Protein AF-A0A7C3LKY9-F1 (afdb_monomer_lite)

pLDDT: mean 84.35, std 11.09, range [47.12, 94.5]

Foldseek 3Di:
DCPPPVLLVLLVCVVVVNDDPVSNVVNVVVCVVDVVSVVSSVVVVVVVVVVVPDDDDDDPDDPDDDCVRVVVDDPDPPDDPPDDD

Structure (mmCIF, N/CA/C/O backbone):
data_AF-A0A7C3LKY9-F1
#
_entry.id   AF-A0A7C3LKY9-F1
#
loop_
_atom_site.group_PDB
_atom_site.id
_atom_site.type_symbol
_atom_site.label_atom_id
_atom_site.label_alt_id
_atom_site.label_comp_id
_atom_site.label_asym_id
_atom_site.label_entity_id
_atom_site.label_seq_id
_atom_site.pdbx_PDB_ins_code
_atom_site.Cartn_x
_atom_site.Cartn_y
_atom_site.Cartn_z
_atom_site.occupancy
_atom_site.B_iso_or_equiv
_atom_site.auth_seq_id
_atom_site.auth_comp_id
_atom_site.auth_asym_id
_atom_site.auth_atom_id
_atom_site.pdbx_PDB_model_num
ATOM 1 N N . MET A 1 1 ? -0.838 16.008 17.584 1.00 47.12 1 MET A N 1
ATOM 2 C CA . MET A 1 1 ? -0.020 16.484 16.449 1.00 47.12 1 MET A CA 1
ATOM 3 C C . MET A 1 1 ? 0.223 15.310 15.529 1.00 47.12 1 MET A C 1
ATOM 5 O O . MET A 1 1 ? 0.759 14.307 15.985 1.00 47.12 1 MET A O 1
ATOM 9 N N . ILE A 1 2 ? -0.234 15.419 14.285 1.00 52.53 2 ILE A N 1
ATOM 10 C CA . ILE A 1 2 ? 0.014 14.427 13.236 1.00 52.53 2 ILE A CA 1
ATOM 11 C C . ILE A 1 2 ? 1.521 14.408 12.989 1.00 52.53 2 ILE A C 1
ATOM 13 O O . ILE A 1 2 ? 2.116 15.455 12.734 1.00 52.53 2 ILE A O 1
ATOM 17 N N . ASN A 1 3 ? 2.145 13.240 13.079 1.00 66.00 3 ASN A N 1
ATOM 18 C CA . ASN A 1 3 ? 3.543 13.096 12.700 1.00 66.00 3 ASN A CA 1
ATOM 19 C C . ASN A 1 3 ? 3.541 12.642 11.237 1.00 66.00 3 ASN A C 1
ATOM 21 O O . ASN A 1 3 ? 3.674 11.453 10.946 1.00 66.00 3 ASN A O 1
ATOM 25 N N . GLY A 1 4 ? 3.277 13.600 10.336 1.00 76.12 4 GLY A N 1
ATOM 26 C CA . GLY A 1 4 ? 2.762 13.368 8.977 1.00 76.12 4 GLY A CA 1
ATOM 27 C C . GLY A 1 4 ? 3.446 12.248 8.205 1.00 76.12 4 GLY A C 1
ATOM 28 O O . GLY A 1 4 ? 2.771 11.409 7.625 1.00 76.12 4 GLY A O 1
ATOM 29 N N . PHE A 1 5 ? 4.775 12.171 8.259 1.00 82.31 5 PHE A N 1
ATOM 30 C CA . PHE A 1 5 ? 5.518 11.160 7.509 1.00 82.31 5 PHE A CA 1
ATOM 31 C C . PHE A 1 5 ? 5.288 9.724 8.016 1.00 82.31 5 PHE A C 1
ATOM 33 O O . PHE A 1 5 ? 5.030 8.828 7.218 1.00 82.31 5 PHE A O 1
ATOM 40 N N . ARG A 1 6 ? 5.322 9.504 9.339 1.00 86.56 6 ARG A N 1
ATOM 41 C CA . ARG A 1 6 ? 5.129 8.165 9.931 1.00 86.56 6 ARG A CA 1
ATOM 42 C C . ARG A 1 6 ? 3.689 7.689 9.799 1.00 86.56 6 ARG A C 1
ATOM 44 O O . ARG A 1 6 ? 3.443 6.505 9.604 1.00 86.56 6 ARG A O 1
ATOM 51 N N . ASP A 1 7 ? 2.744 8.618 9.918 1.00 88.00 7 ASP A N 1
ATOM 52 C CA . ASP A 1 7 ? 1.327 8.307 9.763 1.00 88.00 7 ASP A CA 1
ATOM 53 C C . ASP A 1 7 ? 1.029 7.885 8.310 1.00 88.00 7 ASP A C 1
ATOM 55 O O . ASP A 1 7 ? 0.363 6.876 8.097 1.00 88.00 7 ASP A O 1
ATOM 59 N N . ILE A 1 8 ? 1.606 8.570 7.313 1.00 88.69 8 ILE A N 1
ATOM 60 C CA . ILE A 1 8 ? 1.498 8.190 5.892 1.00 88.69 8 ILE A CA 1
ATOM 61 C C . ILE A 1 8 ? 2.147 6.827 5.616 1.00 88.69 8 ILE A C 1
ATOM 63 O O . ILE A 1 8 ? 1.552 5.997 4.928 1.00 88.69 8 ILE A O 1
ATOM 67 N N . GLU A 1 9 ? 3.340 6.570 6.156 1.00 90.81 9 GLU A N 1
ATOM 68 C CA . GLU A 1 9 ? 4.027 5.278 6.015 1.00 90.81 9 GLU A CA 1
ATOM 69 C C . GLU A 1 9 ? 3.176 4.125 6.567 1.00 90.81 9 GLU A C 1
ATOM 71 O O . GLU A 1 9 ? 3.040 3.074 5.934 1.00 90.81 9 GLU A O 1
ATOM 76 N N . LEU A 1 10 ? 2.536 4.344 7.716 1.00 92.19 10 LEU A N 1
ATOM 77 C CA . LEU A 1 10 ? 1.674 3.362 8.358 1.00 92.19 10 LEU A CA 1
ATOM 78 C C . LEU A 1 10 ? 0.386 3.122 7.551 1.00 92.19 10 LEU A C 1
ATOM 80 O O . LEU A 1 10 ? -0.011 1.970 7.371 1.00 92.19 10 LEU A O 1
ATOM 84 N N . LEU A 1 11 ? -0.226 4.173 6.991 1.00 92.31 11 LEU A N 1
ATOM 85 C CA . LEU A 1 11 ? -1.360 4.042 6.064 1.00 92.31 11 LEU A CA 1
ATOM 86 C C . LEU A 1 11 ? -0.974 3.286 4.781 1.00 92.31 11 LEU A C 1
ATOM 88 O O . LEU A 1 11 ? -1.740 2.442 4.316 1.00 92.31 11 LEU A O 1
ATOM 92 N N . SER A 1 12 ? 0.212 3.547 4.221 1.00 91.69 12 SER A N 1
ATOM 93 C CA . SER A 1 12 ? 0.713 2.821 3.046 1.00 91.69 12 SER A CA 1
ATOM 94 C C . SER A 1 12 ? 0.927 1.342 3.365 1.00 91.69 12 SER A C 1
ATOM 96 O O . SER A 1 12 ? 0.428 0.475 2.651 1.00 91.69 12 SER A O 1
ATOM 98 N N . SER A 1 13 ? 1.586 1.053 4.488 1.00 93.12 13 SER A N 1
ATOM 99 C CA . SER A 1 13 ? 1.833 -0.314 4.962 1.00 93.12 13 SER A CA 1
ATOM 100 C C . SER A 1 13 ? 0.527 -1.079 5.191 1.00 93.12 13 SER A C 1
ATOM 102 O O . SER A 1 13 ? 0.430 -2.260 4.857 1.00 93.12 13 SER A O 1
ATOM 104 N N . TYR A 1 14 ? -0.504 -0.402 5.705 1.00 93.62 14 TYR A N 1
ATOM 105 C CA . TYR A 1 14 ? -1.846 -0.963 5.840 1.00 93.62 14 TYR A CA 1
ATOM 106 C C . TYR A 1 14 ? -2.474 -1.307 4.484 1.00 93.62 14 TYR A C 1
ATOM 108 O O . TYR A 1 14 ? -2.966 -2.419 4.293 1.00 93.62 14 TYR A O 1
ATOM 116 N N . LEU A 1 15 ? -2.424 -0.383 3.518 1.00 91.50 15 LEU A N 1
ATOM 117 C CA . LEU A 1 15 ? -2.964 -0.592 2.169 1.00 91.50 15 LEU A CA 1
ATOM 118 C C . LEU A 1 15 ? -2.266 -1.740 1.423 1.00 91.50 15 LEU A C 1
ATOM 120 O O . LEU A 1 15 ? -2.907 -2.421 0.610 1.00 91.50 15 LEU A O 1
ATOM 124 N N . ASP A 1 16 ? -0.982 -1.954 1.691 1.00 90.75 16 ASP A N 1
ATOM 125 C CA . ASP A 1 16 ? -0.178 -3.029 1.110 1.00 90.75 16 ASP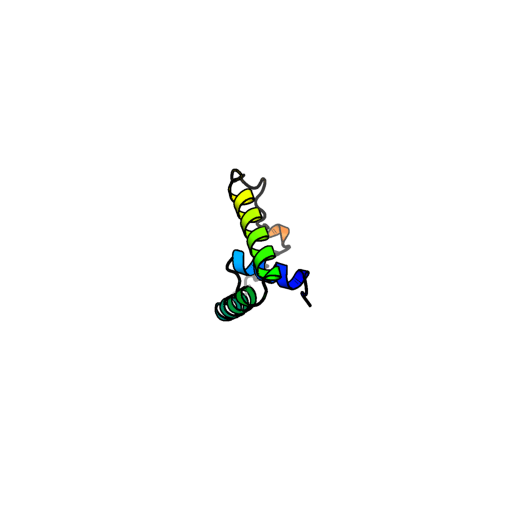 A CA 1
ATOM 126 C C . ASP A 1 16 ? -0.271 -4.354 1.886 1.00 90.75 16 ASP A C 1
ATOM 128 O O . ASP A 1 16 ? 0.273 -5.362 1.438 1.00 90.75 16 ASP A O 1
ATOM 132 N N . GLY A 1 17 ? -0.999 -4.386 3.009 1.00 92.00 17 GLY A N 1
ATOM 133 C CA . GLY A 1 17 ? -1.185 -5.589 3.825 1.00 92.00 17 GLY A CA 1
ATOM 134 C C . GLY A 1 17 ? 0.068 -6.013 4.597 1.00 92.00 17 GLY A C 1
ATOM 135 O O . GLY A 1 17 ? 0.217 -7.187 4.921 1.00 92.00 17 GLY A O 1
ATOM 136 N N . GLN A 1 18 ? 0.981 -5.077 4.870 1.00 93.25 18 GLN A N 1
ATOM 137 C CA . GLN A 1 18 ? 2.247 -5.328 5.571 1.00 93.25 18 GLN A CA 1
ATOM 138 C C . GLN A 1 18 ? 2.169 -5.107 7.090 1.00 93.25 18 GLN A C 1
ATOM 140 O O . GLN A 1 18 ? 3.156 -5.315 7.791 1.00 93.25 18 GLN A O 1
ATOM 145 N N . LEU A 1 19 ? 1.014 -4.685 7.615 1.00 91.88 19 LEU A N 1
ATOM 146 C CA . LEU A 1 19 ? 0.805 -4.525 9.055 1.00 91.88 19 LEU A CA 1
ATOM 147 C C . LEU A 1 19 ? 0.414 -5.840 9.731 1.00 91.88 19 LEU A C 1
ATOM 149 O O . LEU A 1 19 ? -0.289 -6.675 9.161 1.00 91.88 19 LEU A O 1
ATOM 153 N N . SER A 1 20 ? 0.830 -5.986 10.990 1.00 92.25 20 SER A N 1
ATOM 154 C CA . SER A 1 20 ? 0.346 -7.065 11.846 1.00 92.25 20 SER A CA 1
ATOM 155 C C . SER A 1 20 ? -1.149 -6.877 12.172 1.00 92.25 20 SER A C 1
ATOM 157 O O . SER A 1 20 ? -1.629 -5.738 12.196 1.00 92.25 20 SER A O 1
ATOM 159 N N . PRO A 1 21 ? -1.897 -7.951 12.492 1.00 89.94 21 PRO A N 1
ATOM 160 C CA . PRO A 1 21 ? -3.315 -7.845 12.855 1.00 89.94 21 PRO A CA 1
ATOM 161 C C . PRO A 1 21 ? -3.590 -6.951 14.077 1.00 89.94 21 PRO A C 1
ATOM 163 O O . PRO A 1 21 ? -4.647 -6.331 14.187 1.00 89.94 21 PRO A O 1
ATOM 166 N N . SER A 1 22 ? -2.643 -6.870 15.016 1.00 91.19 22 SER A N 1
ATOM 167 C CA . SER A 1 22 ? -2.741 -5.970 16.170 1.00 91.19 22 SER A CA 1
ATOM 168 C C . SER A 1 22 ? -2.575 -4.504 15.772 1.00 91.19 22 SER A C 1
ATOM 170 O O . SER A 1 22 ? -3.287 -3.637 16.284 1.00 91.19 22 SER A O 1
ATOM 172 N N . ASP A 1 23 ? -1.664 -4.221 14.840 1.00 90.31 23 ASP A N 1
ATOM 173 C CA . ASP A 1 23 ? -1.411 -2.856 14.379 1.00 90.31 23 ASP A CA 1
ATOM 174 C C . ASP A 1 23 ? -2.535 -2.352 13.472 1.00 90.31 23 ASP A C 1
ATOM 176 O O . ASP A 1 23 ? -2.910 -1.181 13.565 1.00 90.31 23 ASP A O 1
ATOM 180 N N . SER A 1 24 ? -3.129 -3.230 12.655 1.00 91.25 24 SER A N 1
ATOM 181 C CA . SER A 1 24 ? -4.296 -2.882 11.839 1.00 91.25 24 SER A CA 1
ATOM 182 C C . SER A 1 24 ? -5.492 -2.495 12.708 1.00 91.25 24 SER A C 1
ATOM 184 O O . SER A 1 24 ? -6.083 -1.441 12.488 1.00 91.25 24 SER A O 1
ATOM 186 N N . ALA A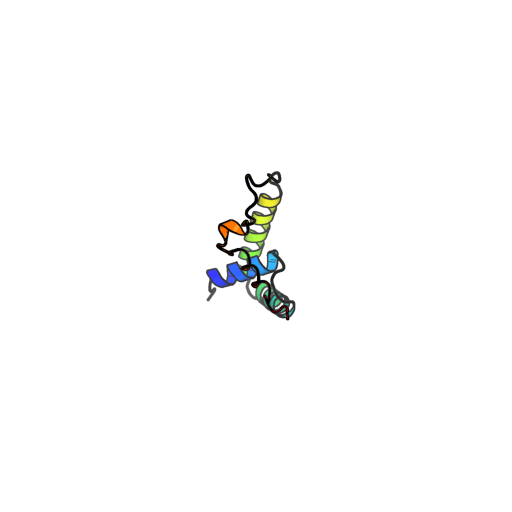 1 25 ? -5.796 -3.262 13.761 1.00 91.44 25 ALA A N 1
ATOM 187 C CA . ALA A 1 25 ? -6.890 -2.938 14.679 1.00 91.44 25 ALA A CA 1
ATOM 188 C C . ALA A 1 25 ? -6.674 -1.589 15.392 1.00 91.44 25 ALA A C 1
ATOM 190 O O . ALA A 1 25 ? -7.601 -0.787 15.547 1.00 91.44 25 ALA A O 1
ATOM 191 N N . ARG A 1 26 ? -5.429 -1.296 15.792 1.00 90.81 26 ARG A N 1
ATOM 192 C CA . ARG A 1 26 ? -5.069 -0.010 16.406 1.00 90.81 26 ARG A CA 1
ATOM 193 C C . ARG A 1 26 ? -5.217 1.150 15.421 1.00 90.81 26 ARG A C 1
ATOM 195 O O . ARG A 1 26 ? -5.709 2.215 15.802 1.00 90.81 26 ARG A O 1
ATOM 202 N N . LEU A 1 27 ? -4.814 0.948 14.168 1.00 91.31 27 LEU A N 1
ATOM 203 C CA . LEU A 1 27 ? -4.974 1.932 13.103 1.00 91.31 27 LEU A CA 1
ATOM 204 C C . LEU A 1 27 ? -6.446 2.199 12.792 1.00 91.31 27 LEU A C 1
ATOM 206 O O . LEU A 1 27 ? -6.839 3.357 12.698 1.00 91.31 27 LEU A O 1
ATOM 210 N N . GLU A 1 28 ? -7.269 1.158 12.690 1.00 91.12 28 GLU A N 1
ATOM 211 C CA . GLU A 1 28 ? -8.711 1.286 12.462 1.00 91.12 28 GLU A CA 1
ATOM 212 C C . GLU A 1 28 ? -9.397 2.077 13.578 1.00 91.12 28 GLU A C 1
ATOM 214 O O . GLU A 1 28 ? -10.232 2.942 13.308 1.00 91.12 28 GLU A O 1
ATOM 219 N N . SER A 1 29 ? -9.016 1.839 14.837 1.00 91.75 29 SER A N 1
ATOM 220 C CA . SER A 1 29 ? -9.507 2.648 15.955 1.00 91.75 29 SER A CA 1
ATOM 221 C C . SER A 1 29 ? -9.100 4.114 15.810 1.00 91.75 29 SER A C 1
ATOM 223 O O . SER A 1 29 ? -9.902 4.999 16.097 1.00 91.75 29 SER A O 1
ATOM 225 N N . ARG A 1 30 ? -7.873 4.387 15.354 1.00 89.88 30 ARG A N 1
ATOM 226 C CA . ARG A 1 30 ? -7.368 5.754 15.169 1.00 89.88 30 ARG A CA 1
ATOM 227 C C . ARG A 1 30 ? -8.039 6.466 13.994 1.00 89.88 30 ARG A C 1
ATOM 229 O O . ARG A 1 30 ? -8.376 7.636 14.129 1.00 89.88 30 ARG A O 1
ATOM 236 N N . LEU A 1 31 ? -8.295 5.762 12.892 1.00 90.25 31 LEU A N 1
ATOM 237 C CA . LEU A 1 31 ? -9.038 6.268 11.731 1.00 90.25 31 LEU A CA 1
ATOM 238 C C . LEU A 1 31 ? -10.461 6.706 12.100 1.00 90.25 31 LEU A C 1
ATOM 240 O O . LEU A 1 31 ? -10.960 7.681 11.551 1.00 90.25 31 LEU A O 1
ATOM 244 N N . LYS A 1 32 ? -11.106 6.022 13.054 1.00 90.19 32 LYS A N 1
ATOM 245 C CA . LYS A 1 32 ? -12.432 6.418 13.562 1.00 90.19 32 LYS A CA 1
ATOM 246 C C . LYS A 1 32 ? -12.394 7.690 14.408 1.00 90.19 32 LYS A C 1
ATOM 248 O O . LYS A 1 32 ? -13.377 8.422 14.445 1.00 90.19 32 LYS A O 1
ATOM 253 N N . SER A 1 33 ? -11.294 7.928 15.117 1.00 89.44 33 SER A N 1
ATOM 254 C CA . SER A 1 33 ? -11.142 9.077 16.016 1.00 89.44 33 SER A CA 1
ATOM 255 C C . SER A 1 33 ? -10.591 10.325 15.324 1.00 89.44 33 SER A C 1
ATOM 257 O O . SER A 1 33 ? -10.844 11.429 15.798 1.00 89.44 33 SER A O 1
ATOM 259 N N . ASP A 1 34 ? -9.831 10.164 14.238 1.00 89.25 34 ASP A N 1
ATOM 260 C CA . ASP A 1 34 ? -9.126 11.251 13.557 1.00 89.25 34 ASP A CA 1
ATOM 261 C C . ASP A 1 34 ? -9.630 11.438 12.109 1.00 89.25 34 ASP A C 1
ATOM 263 O O . ASP A 1 34 ? -9.220 10.700 11.205 1.00 89.25 34 ASP A O 1
ATOM 267 N N . PRO A 1 35 ? -10.494 12.440 11.855 1.00 87.88 35 PRO A N 1
ATOM 268 C CA . PRO A 1 35 ? -11.034 12.690 10.522 1.00 87.88 35 PRO A CA 1
ATOM 269 C C . PRO A 1 35 ? -9.976 13.184 9.523 1.00 87.88 35 PRO A C 1
ATOM 271 O O . PRO A 1 35 ? -10.132 12.964 8.321 1.00 87.88 35 PRO A O 1
ATOM 274 N N . GLN A 1 36 ? -8.889 13.819 9.980 1.00 87.69 36 GLN A N 1
ATOM 275 C CA . GLN A 1 36 ? -7.808 14.246 9.084 1.00 87.69 36 GLN A CA 1
ATOM 276 C C . GLN A 1 36 ? -7.031 13.036 8.562 1.00 87.69 36 GLN A C 1
ATOM 278 O O . GLN A 1 36 ? -6.724 12.960 7.371 1.00 87.69 36 GLN A O 1
ATOM 283 N N . LEU A 1 37 ? -6.772 12.057 9.433 1.00 89.00 37 LEU A N 1
ATOM 284 C CA . LEU A 1 37 ? -6.133 10.800 9.046 1.00 89.00 37 LEU A CA 1
ATOM 285 C C . LEU A 1 37 ? -7.013 9.988 8.083 1.00 89.00 37 LEU A C 1
ATOM 287 O O . LEU A 1 37 ? -6.502 9.408 7.126 1.00 89.00 37 LEU A O 1
ATOM 291 N N . ALA A 1 38 ? -8.330 9.983 8.307 1.00 90.56 38 ALA A N 1
ATOM 292 C CA . ALA A 1 38 ? -9.287 9.337 7.413 1.00 90.56 38 ALA A CA 1
ATOM 293 C C . ALA A 1 38 ? -9.304 9.977 6.013 1.00 90.56 38 ALA A C 1
ATOM 295 O O . ALA A 1 38 ? -9.288 9.255 5.019 1.00 90.56 38 ALA A O 1
ATOM 296 N N . SER A 1 39 ? -9.256 11.312 5.921 1.00 91.25 39 SER A N 1
ATOM 297 C CA . SER A 1 39 ? -9.142 12.010 4.631 1.00 91.25 39 SER A CA 1
ATOM 298 C C . SER A 1 39 ? -7.870 11.604 3.883 1.00 91.25 39 SER A C 1
ATOM 300 O O . SER A 1 39 ? -7.937 11.220 2.720 1.00 91.25 39 SER A O 1
ATOM 302 N N . ALA A 1 40 ? -6.720 11.609 4.565 1.00 90.31 40 ALA A N 1
ATOM 303 C CA . ALA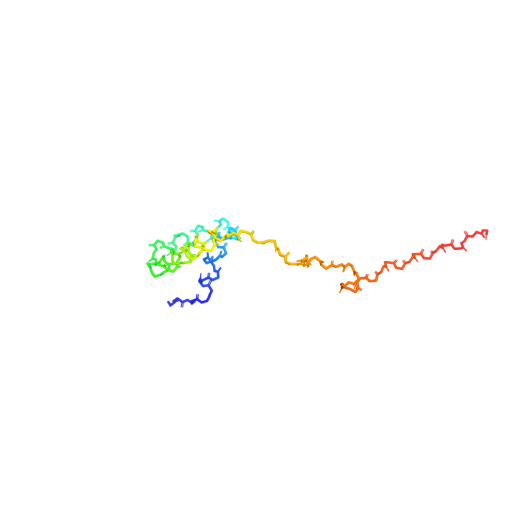 A 1 40 ? -5.448 11.216 3.959 1.00 90.31 40 ALA A CA 1
ATOM 304 C C . ALA A 1 40 ? -5.448 9.749 3.487 1.00 90.31 40 ALA A C 1
ATOM 306 O O . ALA A 1 40 ? -4.854 9.416 2.460 1.00 90.31 40 ALA A O 1
ATOM 307 N N . PHE A 1 41 ? -6.126 8.861 4.220 1.00 92.44 41 PHE A N 1
ATOM 308 C CA . PHE A 1 41 ? -6.302 7.468 3.819 1.00 92.44 41 PH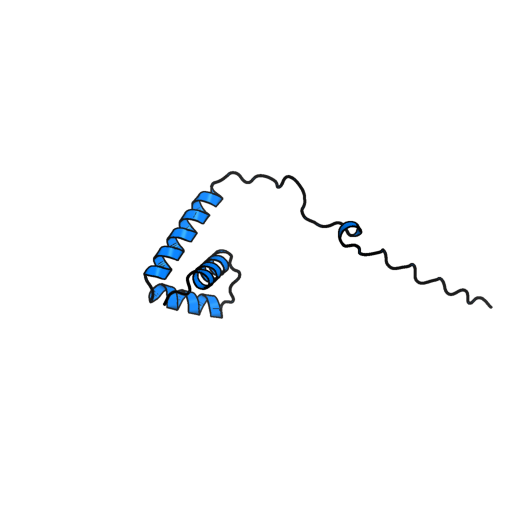E A CA 1
ATOM 309 C C . PHE A 1 41 ? -7.122 7.333 2.529 1.00 92.44 41 PHE A C 1
ATOM 311 O O . PHE A 1 41 ? -6.723 6.589 1.628 1.00 92.44 41 PHE A O 1
ATOM 318 N N . GLU A 1 42 ? -8.233 8.061 2.415 1.00 93.56 42 GLU A N 1
ATOM 319 C CA . GLU A 1 42 ? -9.055 8.055 1.201 1.00 93.56 42 GLU A CA 1
ATOM 320 C C . GLU A 1 42 ? -8.311 8.654 0.001 1.00 93.56 42 GLU A C 1
ATOM 322 O O . GLU A 1 42 ? -8.360 8.080 -1.090 1.00 93.56 42 GLU A O 1
ATOM 327 N N . ASP A 1 43 ? -7.526 9.717 0.200 1.00 92.69 43 ASP A N 1
ATOM 328 C CA . ASP A 1 43 ? -6.675 10.299 -0.847 1.00 92.69 43 ASP A CA 1
ATOM 329 C C . ASP A 1 43 ? -5.647 9.282 -1.374 1.00 92.69 43 ASP A C 1
ATOM 331 O O . ASP A 1 43 ? -5.514 9.078 -2.588 1.00 92.69 43 ASP A O 1
ATOM 335 N N . LEU A 1 44 ? -4.956 8.571 -0.473 1.00 92.38 44 LEU A N 1
ATOM 336 C CA . LEU A 1 44 ? -4.009 7.508 -0.837 1.00 92.38 44 LEU A CA 1
ATOM 337 C C . LEU A 1 44 ? -4.700 6.354 -1.571 1.00 92.38 44 LEU A C 1
ATOM 339 O O . LEU A 1 44 ? -4.183 5.832 -2.567 1.00 92.38 44 LEU A O 1
ATOM 343 N N . ARG A 1 45 ? -5.888 5.956 -1.108 1.00 93.81 45 ARG A N 1
ATOM 344 C CA . ARG A 1 45 ? -6.688 4.901 -1.734 1.00 93.81 45 ARG A CA 1
ATOM 345 C C . ARG A 1 45 ? -7.135 5.297 -3.140 1.00 93.81 45 ARG A C 1
ATOM 347 O O . ARG A 1 45 ? -7.042 4.471 -4.055 1.00 93.81 45 ARG A O 1
ATOM 354 N N . ALA A 1 46 ? -7.581 6.536 -3.329 1.00 94.50 46 ALA A N 1
ATOM 355 C CA . ALA A 1 46 ? -7.980 7.075 -4.623 1.00 94.50 46 ALA A CA 1
ATOM 356 C C . ALA A 1 46 ? -6.792 7.119 -5.596 1.00 94.50 46 ALA A C 1
ATOM 358 O O . ALA A 1 46 ? -6.896 6.599 -6.712 1.00 94.50 46 ALA A O 1
ATOM 359 N N . ALA A 1 47 ? -5.640 7.635 -5.153 1.00 92.69 47 ALA A N 1
ATOM 360 C CA . ALA A 1 47 ? -4.409 7.660 -5.942 1.00 92.69 47 ALA A CA 1
ATOM 361 C C . ALA A 1 47 ? -3.983 6.247 -6.377 1.00 92.69 47 ALA A C 1
ATOM 363 O O . ALA A 1 47 ? -3.749 5.997 -7.563 1.00 92.69 47 ALA A O 1
ATOM 364 N N . ARG A 1 48 ? -3.979 5.281 -5.449 1.00 92.81 48 ARG A N 1
ATOM 365 C CA . ARG A 1 48 ? -3.710 3.865 -5.752 1.00 92.81 48 ARG A CA 1
ATOM 366 C C . ARG A 1 48 ? -4.710 3.300 -6.761 1.00 92.81 48 ARG A C 1
ATOM 368 O O . ARG A 1 48 ? -4.319 2.558 -7.662 1.00 92.81 48 ARG A O 1
ATOM 375 N N . GLY A 1 49 ? -5.989 3.642 -6.629 1.00 93.44 49 GLY A N 1
ATOM 376 C CA . GLY A 1 49 ? -7.041 3.236 -7.557 1.00 93.44 49 GLY A CA 1
ATOM 377 C C . GLY A 1 49 ? -6.785 3.723 -8.983 1.00 93.44 49 GLY A C 1
ATOM 378 O O . GLY A 1 49 ? -6.914 2.941 -9.923 1.00 93.44 49 GLY A O 1
ATOM 379 N N . VAL A 1 50 ? -6.366 4.981 -9.151 1.00 94.31 50 VAL A N 1
ATOM 380 C CA . VAL A 1 50 ? -5.976 5.541 -10.456 1.00 94.31 50 VAL A CA 1
ATOM 381 C C . VAL A 1 50 ? -4.757 4.811 -11.019 1.00 94.31 50 VAL A C 1
ATOM 383 O O . VAL A 1 50 ? -4.784 4.385 -12.172 1.00 94.31 50 VAL A O 1
ATOM 386 N N . LEU A 1 51 ? -3.722 4.590 -10.204 1.00 91.50 51 LEU A N 1
ATOM 387 C CA . LEU A 1 51 ? -2.505 3.904 -10.645 1.00 91.50 51 LEU A CA 1
ATOM 388 C C . LEU A 1 51 ? -2.772 2.465 -11.107 1.00 91.50 51 LEU A C 1
ATOM 390 O O . LEU A 1 51 ? -2.197 2.016 -12.094 1.00 91.50 51 LEU A O 1
ATOM 394 N N . ARG A 1 52 ? -3.682 1.744 -10.447 1.00 91.00 52 ARG A N 1
ATOM 395 C CA . ARG A 1 52 ? -4.043 0.367 -10.831 1.00 91.00 52 ARG A CA 1
ATOM 396 C C . ARG A 1 52 ? -4.827 0.271 -12.143 1.00 91.00 52 ARG A C 1
ATOM 398 O O . ARG A 1 52 ? -4.918 -0.824 -12.687 1.00 91.00 52 ARG A O 1
ATOM 405 N N . LYS A 1 53 ? -5.382 1.378 -12.651 1.00 93.50 53 LYS A N 1
ATOM 406 C CA . LYS A 1 53 ? -6.039 1.423 -13.971 1.00 93.50 53 LYS A CA 1
ATOM 407 C C . LYS A 1 53 ? -5.041 1.507 -15.126 1.00 93.50 53 LYS A C 1
ATOM 409 O O . LYS A 1 53 ? -5.426 1.284 -16.271 1.00 93.50 53 LYS A O 1
ATOM 414 N N . LEU A 1 54 ? -3.783 1.853 -14.851 1.00 91.50 54 LEU A N 1
ATOM 415 C CA . LEU A 1 54 ? -2.747 1.904 -15.877 1.00 91.50 54 LEU A CA 1
ATOM 416 C C . LEU A 1 54 ? -2.461 0.490 -16.408 1.00 91.50 54 LEU A C 1
ATOM 418 O O . LEU A 1 54 ? -2.495 -0.477 -15.643 1.00 91.50 54 LEU A O 1
ATOM 422 N N . PRO A 1 55 ? -2.141 0.348 -17.707 1.00 90.88 55 PRO A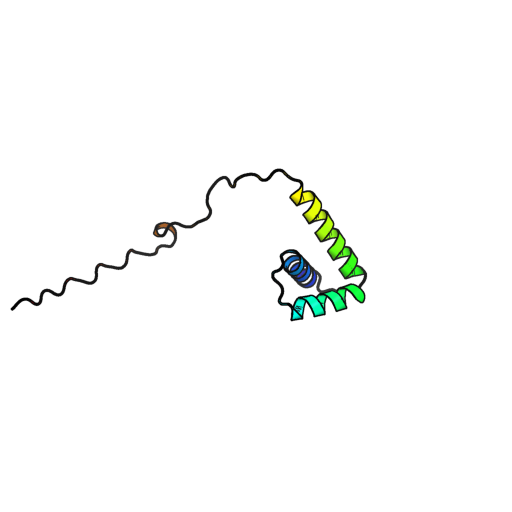 N 1
ATOM 423 C CA . PRO A 1 55 ? -1.756 -0.941 -18.258 1.00 90.88 55 PRO A CA 1
ATOM 424 C C . PRO A 1 55 ? -0.484 -1.444 -17.571 1.00 90.88 55 PRO A C 1
ATOM 426 O O . PRO A 1 55 ? 0.520 -0.729 -17.488 1.00 90.88 55 PRO A 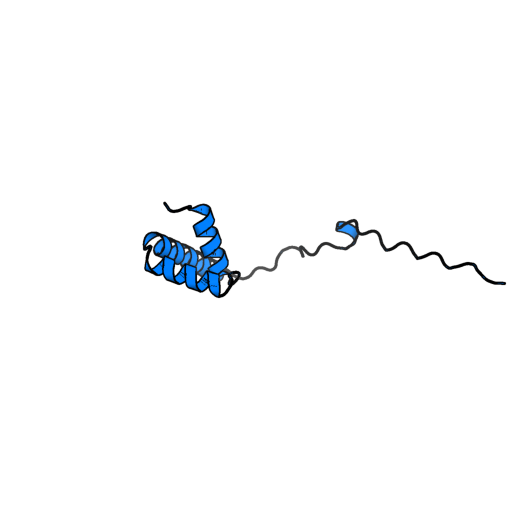O 1
ATOM 429 N N . ALA A 1 56 ? -0.513 -2.695 -17.111 1.00 86.44 56 ALA A N 1
ATOM 430 C CA . ALA A 1 56 ? 0.660 -3.343 -16.546 1.00 86.44 56 ALA A CA 1
ATOM 431 C C . ALA A 1 56 ? 1.747 -3.461 -17.625 1.00 86.44 56 ALA A C 1
ATOM 433 O O . ALA A 1 56 ? 1.594 -4.184 -18.611 1.00 86.44 56 ALA A O 1
ATOM 434 N N . ARG A 1 57 ? 2.857 -2.738 -17.451 1.00 84.56 57 ARG A N 1
ATOM 435 C CA . ARG A 1 57 ? 4.034 -2.859 -18.317 1.00 84.56 57 ARG A CA 1
ATOM 436 C C . ARG A 1 57 ? 5.044 -3.806 -17.691 1.00 84.56 57 ARG A C 1
ATOM 438 O O . ARG A 1 57 ? 5.325 -3.731 -16.497 1.00 84.56 57 ARG A O 1
ATOM 445 N N . LYS A 1 58 ? 5.629 -4.673 -18.517 1.00 83.94 58 LYS A N 1
ATOM 446 C CA . LYS A 1 58 ? 6.748 -5.517 -18.097 1.00 83.94 58 LYS A CA 1
ATOM 447 C C . LYS A 1 58 ? 7.948 -4.627 -17.767 1.00 83.94 58 LYS A C 1
ATOM 449 O O . LYS A 1 58 ? 8.271 -3.719 -18.534 1.00 83.94 58 LYS A O 1
ATOM 454 N N . ALA A 1 59 ? 8.608 -4.895 -16.642 1.00 85.62 59 ALA A N 1
ATOM 455 C CA . ALA A 1 59 ? 9.851 -4.216 -16.303 1.00 85.62 59 ALA A CA 1
ATOM 456 C C . ALA A 1 59 ? 10.902 -4.461 -17.409 1.00 85.62 59 ALA A C 1
ATOM 458 O O . ALA A 1 59 ? 11.009 -5.587 -17.903 1.00 85.62 59 ALA A O 1
ATOM 459 N N . PRO A 1 60 ? 11.687 -3.440 -17.801 1.00 85.31 60 PRO A N 1
ATOM 460 C CA . PRO A 1 60 ? 12.633 -3.545 -18.914 1.00 85.31 60 PRO A CA 1
ATOM 461 C C . PRO A 1 60 ? 13.778 -4.528 -18.641 1.00 85.31 60 PRO A C 1
ATOM 463 O O . PRO A 1 60 ? 14.367 -5.065 -19.574 1.00 85.31 60 PRO A O 1
ATOM 466 N N . ARG A 1 61 ? 14.093 -4.790 -17.367 1.00 84.88 61 ARG A N 1
ATOM 467 C CA . ARG A 1 61 ? 15.057 -5.813 -16.955 1.00 84.88 61 ARG A CA 1
ATOM 468 C C . ARG A 1 61 ? 14.638 -6.463 -15.647 1.00 84.88 61 ARG A C 1
ATOM 470 O O . ARG A 1 61 ? 13.946 -5.851 -14.836 1.00 84.88 61 ARG A O 1
ATOM 477 N N . ASN A 1 62 ? 15.121 -7.680 -15.430 1.00 83.75 62 ASN A N 1
ATOM 478 C CA . ASN A 1 62 ? 15.014 -8.342 -14.138 1.00 83.75 62 ASN A CA 1
ATOM 479 C C . ASN A 1 62 ? 15.977 -7.665 -13.150 1.00 83.75 62 ASN A C 1
ATOM 481 O O . ASN A 1 62 ? 17.149 -7.467 -13.468 1.00 83.75 62 ASN A O 1
ATOM 485 N N . PHE A 1 63 ? 15.490 -7.321 -11.956 1.00 83.62 63 PHE A N 1
ATOM 486 C CA . PHE A 1 63 ? 16.317 -6.778 -10.867 1.00 83.62 63 PHE A CA 1
ATOM 487 C C . PHE A 1 63 ? 16.952 -7.874 -9.994 1.00 83.62 63 PHE A C 1
ATOM 489 O O . PHE A 1 63 ? 17.625 -7.575 -9.012 1.00 83.62 63 PHE A O 1
ATOM 496 N N . THR A 1 64 ? 16.763 -9.148 -10.348 1.00 87.94 64 THR A N 1
ATOM 497 C CA . THR A 1 64 ? 17.427 -10.279 -9.697 1.00 87.94 64 THR A CA 1
ATOM 498 C C . THR A 1 64 ? 18.933 -10.190 -9.929 1.00 87.94 64 THR A C 1
ATOM 500 O O . THR A 1 64 ? 19.405 -10.327 -11.059 1.00 87.94 64 THR A O 1
ATOM 503 N N . LEU A 1 65 ? 19.696 -9.960 -8.860 1.00 87.62 65 LEU A N 1
ATOM 504 C CA . LEU A 1 65 ? 21.153 -9.946 -8.934 1.00 87.62 65 LEU A CA 1
ATOM 505 C C . LEU A 1 65 ? 21.668 -11.354 -9.234 1.00 87.62 65 LEU A C 1
ATOM 507 O O . LEU A 1 65 ? 21.294 -12.328 -8.580 1.00 87.62 65 LEU A O 1
ATOM 511 N N . THR A 1 66 ? 22.555 -11.467 -10.221 1.00 84.69 66 THR A N 1
ATOM 512 C CA . THR A 1 66 ? 23.276 -12.724 -10.447 1.00 84.69 66 THR A CA 1
ATOM 513 C C . THR A 1 66 ? 24.319 -12.920 -9.349 1.00 84.69 66 THR A C 1
ATOM 515 O O . THR A 1 66 ? 24.848 -11.952 -8.805 1.00 84.69 66 THR A O 1
ATOM 518 N N . ARG A 1 67 ? 24.687 -14.173 -9.050 1.00 82.69 67 ARG A N 1
ATOM 519 C CA . ARG A 1 67 ? 25.732 -14.494 -8.056 1.00 82.69 67 ARG A CA 1
ATOM 520 C C . ARG A 1 67 ? 27.032 -13.704 -8.287 1.00 82.69 67 ARG A C 1
ATOM 522 O O . ARG A 1 67 ? 27.639 -13.237 -7.329 1.00 82.69 67 ARG A O 1
ATOM 529 N N . LYS A 1 68 ? 27.402 -13.490 -9.558 1.00 82.25 68 LYS A N 1
ATOM 530 C CA . LYS A 1 68 ? 28.568 -12.689 -9.963 1.00 82.25 68 LYS A CA 1
ATOM 531 C C . LYS A 1 68 ? 28.454 -11.218 -9.534 1.00 82.25 68 LYS A C 1
ATOM 533 O O . LYS A 1 68 ? 29.452 -10.629 -9.148 1.00 82.25 68 LYS A O 1
ATOM 538 N N . MET A 1 69 ? 27.254 -10.635 -9.580 1.00 85.38 69 MET A N 1
ATOM 539 C CA . MET A 1 69 ? 27.007 -9.234 -9.202 1.00 85.38 69 MET A CA 1
ATOM 540 C C . MET A 1 69 ? 27.065 -9.005 -7.688 1.00 85.38 69 MET A C 1
ATOM 542 O O . MET A 1 69 ? 27.387 -7.905 -7.262 1.00 85.38 69 MET A O 1
ATOM 546 N N . VAL A 1 70 ? 26.778 -10.033 -6.883 1.00 85.31 70 VAL A N 1
ATOM 547 C CA . VAL A 1 70 ? 26.812 -9.962 -5.408 1.00 85.31 70 VAL A CA 1
ATOM 548 C C . VAL A 1 70 ? 28.232 -10.198 -4.859 1.00 85.31 70 VAL A C 1
ATOM 550 O O . VAL A 1 70 ? 28.444 -10.177 -3.654 1.00 85.31 70 VAL A O 1
ATOM 553 N N . GLY A 1 71 ? 29.228 -10.449 -5.721 1.00 80.62 71 GLY A N 1
ATOM 554 C CA . GLY A 1 71 ? 30.597 -10.752 -5.282 1.00 80.62 71 GLY A CA 1
ATOM 555 C C . GLY A 1 71 ? 30.712 -12.072 -4.512 1.00 80.62 71 GLY A C 1
ATOM 556 O O . GLY A 1 71 ? 31.722 -12.330 -3.862 1.00 80.62 71 GLY A O 1
ATOM 557 N N . ALA A 1 72 ? 29.685 -12.924 -4.582 1.00 74.38 72 ALA A N 1
ATOM 558 C CA . ALA A 1 72 ? 29.720 -14.251 -3.998 1.00 74.38 72 ALA A CA 1
ATOM 559 C C . ALA A 1 72 ? 30.659 -15.118 -4.842 1.00 74.38 72 ALA A C 1
ATOM 561 O O . ALA A 1 72 ? 30.255 -15.710 -5.849 1.00 74.38 72 ALA A O 1
ATOM 562 N N . ASN A 1 73 ? 31.930 -15.150 -4.439 1.00 69.00 73 ASN A N 1
ATOM 563 C CA . ASN A 1 73 ? 32.917 -16.063 -4.994 1.00 69.00 73 ASN A CA 1
ATOM 564 C C . ASN A 1 73 ? 32.362 -17.494 -4.917 1.00 69.00 73 ASN A C 1
ATOM 566 O O . ASN A 1 73 ? 31.763 -17.857 -3.897 1.00 69.00 73 ASN A O 1
ATOM 570 N N . PRO A 1 74 ? 32.511 -18.309 -5.979 1.00 67.88 74 PRO A N 1
ATOM 571 C CA . PRO A 1 74 ? 32.160 -19.719 -5.887 1.00 67.88 74 PRO A CA 1
ATOM 572 C C . PRO A 1 74 ? 32.883 -20.314 -4.670 1.00 67.88 74 PRO A C 1
ATOM 574 O O . PRO A 1 74 ? 34.040 -19.947 -4.434 1.00 67.88 74 PRO A O 1
ATOM 577 N N . PRO A 1 75 ? 32.221 -21.172 -3.867 1.00 71.25 75 PRO A N 1
ATOM 578 C CA . PRO A 1 75 ? 32.895 -21.813 -2.747 1.00 71.25 75 PRO A CA 1
ATOM 579 C C . PRO A 1 75 ? 34.155 -22.476 -3.298 1.00 71.25 75 PRO A C 1
ATOM 581 O O . PRO A 1 75 ? 34.068 -23.245 -4.259 1.00 71.25 75 PRO A O 1
ATOM 584 N N . MET A 1 76 ? 35.319 -22.113 -2.747 1.00 64.25 76 MET A N 1
ATOM 585 C CA . MET A 1 76 ? 36.585 -22.720 -3.153 1.00 64.25 76 MET A CA 1
ATOM 586 C C . MET A 1 76 ? 36.402 -24.240 -3.093 1.00 64.25 76 MET A C 1
ATOM 588 O O . MET A 1 76 ? 35.832 -24.724 -2.105 1.00 64.25 76 MET A O 1
ATOM 592 N N . PRO A 1 77 ? 36.810 -24.996 -4.129 1.00 69.56 77 PRO A N 1
ATOM 593 C CA . PRO A 1 77 ? 36.723 -26.445 -4.080 1.00 69.56 77 PRO A CA 1
ATOM 594 C C . PRO A 1 77 ? 37.477 -26.886 -2.829 1.00 69.56 77 PRO A C 1
ATOM 596 O O . PRO A 1 77 ? 38.670 -26.612 -2.696 1.00 69.56 77 PRO A O 1
ATOM 599 N N . ARG A 1 78 ? 36.760 -27.483 -1.868 1.00 67.62 78 ARG A N 1
ATOM 600 C CA . ARG A 1 78 ? 37.378 -28.060 -0.673 1.00 67.62 78 ARG A CA 1
ATOM 601 C C . ARG A 1 78 ? 38.422 -29.038 -1.195 1.00 67.62 78 ARG A C 1
ATOM 603 O O . ARG A 1 78 ? 38.052 -29.984 -1.887 1.00 67.62 78 ARG A O 1
ATOM 610 N N . GLY A 1 79 ? 39.698 -28.714 -0.977 1.00 71.31 79 GLY A N 1
ATOM 611 C CA . GLY A 1 79 ? 40.821 -29.453 -1.537 1.00 71.31 79 GLY A CA 1
ATOM 612 C C . GLY A 1 79 ? 40.614 -30.944 -1.323 1.00 71.31 79 GLY A C 1
ATOM 613 O O . GLY A 1 79 ? 40.276 -31.371 -0.218 1.00 71.31 79 GLY A O 1
ATOM 614 N N . TYR A 1 80 ? 40.752 -31.717 -2.397 1.00 64.00 80 TYR A N 1
ATOM 615 C CA . TYR A 1 80 ? 40.774 -33.167 -2.305 1.00 64.00 80 TYR A CA 1
ATOM 616 C C . TYR A 1 80 ? 41.830 -33.557 -1.271 1.00 64.00 80 TYR A C 1
ATOM 618 O O . TYR A 1 80 ? 42.979 -33.128 -1.353 1.00 64.00 80 TYR A O 1
ATOM 626 N N . SER A 1 81 ? 41.428 -34.337 -0.272 1.00 67.25 81 SER A N 1
ATOM 627 C CA . SER A 1 81 ? 42.363 -34.911 0.682 1.00 67.25 81 SER A CA 1
ATOM 628 C C . SER A 1 81 ? 43.244 -35.908 -0.068 1.00 67.25 81 SER A C 1
ATOM 630 O O . SER A 1 81 ? 42.787 -36.981 -0.457 1.00 67.25 81 SER A O 1
ATOM 632 N N . PHE A 1 82 ? 44.499 -35.539 -0.318 1.00 64.25 82 PHE A N 1
ATOM 633 C CA . PHE A 1 82 ? 45.515 -36.436 -0.865 1.00 64.25 82 PHE A CA 1
ATOM 634 C C . PHE A 1 82 ? 46.096 -37.305 0.260 1.00 64.25 82 PHE A C 1
ATOM 636 O O . PHE A 1 82 ? 47.292 -37.270 0.520 1.00 64.25 82 PHE A O 1
ATOM 643 N N . PHE A 1 83 ? 45.259 -38.067 0.964 1.00 64.44 83 PHE A N 1
ATOM 644 C CA . PHE A 1 83 ? 45.753 -39.166 1.792 1.00 64.44 83 PHE A CA 1
ATOM 645 C C . PHE A 1 83 ? 45.398 -40.471 1.102 1.00 64.44 83 PHE A C 1
ATOM 647 O O . PHE A 1 83 ? 44.281 -40.979 1.194 1.00 64.44 83 PHE A O 1
ATOM 654 N N . ARG A 1 84 ? 46.375 -40.986 0.359 1.00 56.72 84 ARG A N 1
ATOM 655 C CA . ARG A 1 84 ? 46.392 -42.363 -0.108 1.00 56.72 84 ARG A CA 1
ATOM 656 C C . ARG A 1 84 ? 47.751 -42.966 0.254 1.00 56.72 84 ARG A C 1
ATOM 658 O O . ARG A 1 84 ? 48.759 -42.503 -0.269 1.00 56.72 84 ARG A O 1
ATOM 665 N N . PHE A 1 85 ? 47.656 -44.024 1.065 1.00 54.28 85 PHE A N 1
ATOM 666 C CA . PHE A 1 85 ? 48.679 -44.904 1.648 1.00 54.28 85 PHE A CA 1
ATOM 667 C C . PHE A 1 85 ? 49.400 -44.409 2.899 1.00 54.28 85 PHE A C 1
ATOM 669 O O . PHE A 1 85 ? 50.032 -43.336 2.856 1.00 54.28 85 PHE A O 1
#

Sequence (85 aa):
MINGFRDIELLSSYLDGQLSPSDSARLESRLKSDPQLASAFEDLRAARGVLRKLPARKAPRNFTLTRKMVGANPPMPRGYSFFRF

Secondary structure (DSSP, 8-state):
---HHHHHHHHHHHHTT-S-HHHHHHHHHHHHH-HHHHHHHHHHHHHHHHHHTS--PPPSS-----TTTTT-PPPP---------

Radius of gyration: 24.42 Å; chains: 1; bounding box: 61×61×35 Å